Protein AF-A0A8S2YQ21-F1 (afdb_monomer_lite)

Radius of gyration: 31.16 Å; chains: 1; bounding box: 64×41×101 Å

Foldseek 3Di:
DDDDDDDDDDDDDDDDDDPPDDDDPPPPPDPPDPPCLPDPVVQLVLLVVAPVSVVVVVVCVVPVPPPQWDADPNWIWGFDDDPPDDTDTHGDGHPVSVVVVLVVLLPDPVSVNDPSVVSVVVVVVD

Sequence (126 aa):
MQLRPRNKIINPKTSNSIPSASLPPINKVSPETSSTDFDIKKLKMEQQQDTVILDKIKEIKQDPTTLSYEVVDGLLYKIASRKGTKNIKLPYLPQSMIPKVMAAYHDHPTSGHFGIRRTWHKLKDR

Structure (mmCIF, N/CA/C/O backbone):
data_AF-A0A8S2YQ21-F1
#
_entry.id   AF-A0A8S2YQ21-F1
#
loop_
_atom_site.group_PDB
_atom_site.id
_atom_site.type_symbol
_atom_site.label_atom_id
_atom_site.label_alt_id
_atom_site.label_comp_id
_atom_site.label_asym_id
_atom_site.label_entity_id
_atom_site.label_seq_id
_atom_site.pdbx_PDB_ins_code
_atom_site.Cartn_x
_atom_site.Cartn_y
_atom_site.Cartn_z
_atom_site.occupancy
_atom_site.B_iso_or_equiv
_atom_site.auth_seq_id
_atom_site.auth_comp_id
_atom_site.auth_asym_id
_atom_site.auth_atom_id
_atom_site.pdbx_PDB_model_num
ATOM 1 N N . MET A 1 1 ? 40.505 -2.231 -85.514 1.00 42.50 1 MET A N 1
ATOM 2 C CA . MET A 1 1 ? 41.043 -3.408 -84.790 1.00 42.50 1 MET A CA 1
ATOM 3 C C . MET A 1 1 ? 39.893 -3.984 -83.963 1.00 42.50 1 MET A C 1
ATOM 5 O O . MET A 1 1 ? 39.318 -3.231 -83.198 1.00 42.50 1 MET A O 1
ATOM 9 N N . GLN A 1 2 ? 39.293 -5.139 -84.297 1.00 45.56 2 GLN A N 1
ATOM 10 C CA . GLN A 1 2 ? 39.765 -6.501 -83.946 1.00 45.56 2 GLN A CA 1
ATOM 11 C C . GLN A 1 2 ? 40.108 -6.586 -82.439 1.00 45.56 2 GLN A C 1
ATOM 13 O O . GLN A 1 2 ? 40.945 -5.811 -82.005 1.00 45.56 2 GLN A O 1
ATOM 18 N N . LEU A 1 3 ? 39.538 -7.423 -81.560 1.00 41.44 3 LEU A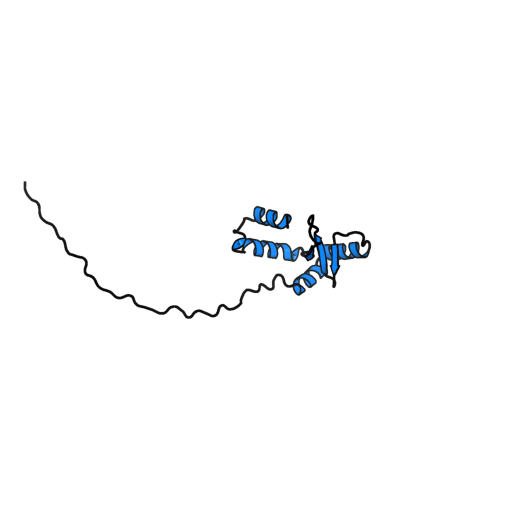 N 1
ATOM 19 C CA . LEU A 1 3 ? 38.780 -8.682 -81.633 1.00 41.44 3 LEU A CA 1
ATOM 20 C C . LEU A 1 3 ? 37.972 -8.862 -80.321 1.00 41.44 3 LEU A C 1
ATOM 22 O O . LEU A 1 3 ? 38.405 -8.412 -79.264 1.00 41.44 3 LEU A O 1
ATOM 26 N N . ARG A 1 4 ? 36.846 -9.593 -80.365 1.00 45.66 4 ARG A N 1
ATOM 27 C CA . ARG A 1 4 ? 36.276 -10.277 -79.180 1.00 45.66 4 ARG A CA 1
ATOM 28 C C . ARG A 1 4 ? 37.151 -11.488 -78.821 1.00 45.66 4 ARG A C 1
ATOM 30 O O . ARG A 1 4 ? 37.699 -12.107 -79.733 1.00 45.66 4 ARG A O 1
ATOM 37 N N . PRO A 1 5 ? 37.183 -11.914 -77.547 1.00 51.25 5 PRO A N 1
ATOM 38 C CA . PRO A 1 5 ? 36.741 -13.291 -77.248 1.00 51.25 5 PRO A CA 1
ATOM 39 C C . PRO A 1 5 ? 35.998 -13.391 -75.890 1.00 51.25 5 PRO A C 1
ATOM 41 O O . PRO A 1 5 ? 36.345 -12.723 -74.928 1.00 51.25 5 PRO A O 1
ATOM 44 N N . ARG A 1 6 ? 34.811 -14.015 -75.843 1.00 41.31 6 ARG A N 1
ATOM 45 C CA . ARG A 1 6 ? 34.458 -15.430 -75.537 1.00 41.31 6 ARG A CA 1
ATOM 46 C C . ARG A 1 6 ? 33.955 -15.638 -74.098 1.00 41.31 6 ARG A C 1
ATOM 48 O O . ARG A 1 6 ? 34.681 -15.466 -73.129 1.00 41.31 6 ARG A O 1
ATOM 55 N N . ASN A 1 7 ? 32.710 -16.112 -74.035 1.00 41.59 7 ASN A N 1
ATOM 56 C CA . ASN A 1 7 ? 32.021 -16.693 -72.886 1.00 41.59 7 ASN A CA 1
ATOM 57 C C . ASN A 1 7 ? 32.857 -17.731 -72.123 1.00 41.59 7 ASN A C 1
ATOM 59 O O . ASN A 1 7 ? 33.498 -18.588 -72.735 1.00 41.59 7 ASN A O 1
ATOM 63 N N . LYS A 1 8 ? 32.659 -17.775 -70.802 1.00 42.66 8 LYS A N 1
ATOM 64 C CA . LYS A 1 8 ? 32.696 -19.022 -70.030 1.00 42.66 8 LYS A CA 1
ATOM 65 C C . LYS A 1 8 ? 31.431 -19.124 -69.178 1.00 42.66 8 LYS A C 1
ATOM 67 O O . LYS A 1 8 ? 31.298 -18.471 -68.152 1.00 42.66 8 LYS A O 1
ATOM 72 N N . ILE A 1 9 ? 30.507 -19.949 -69.659 1.00 47.25 9 ILE A N 1
ATOM 73 C CA . ILE A 1 9 ? 29.447 -20.575 -68.872 1.00 47.25 9 ILE A CA 1
ATOM 74 C C . ILE A 1 9 ? 30.076 -21.828 -68.263 1.00 47.25 9 ILE A C 1
ATOM 76 O O . ILE A 1 9 ? 30.576 -22.665 -69.014 1.00 47.25 9 ILE A O 1
ATOM 80 N N . ILE A 1 10 ? 30.050 -21.969 -66.936 1.00 47.31 10 ILE A N 1
ATOM 81 C CA . ILE A 1 10 ? 30.150 -23.273 -66.271 1.00 47.31 10 ILE A CA 1
ATOM 82 C C . ILE A 1 10 ? 29.113 -23.301 -65.143 1.00 47.31 10 ILE A C 1
ATOM 84 O O . ILE A 1 10 ? 29.030 -22.389 -64.326 1.00 47.31 10 ILE A O 1
ATOM 88 N N . ASN A 1 11 ? 28.305 -24.354 -65.193 1.00 38.16 11 ASN A N 1
ATOM 89 C CA . ASN A 1 11 ? 27.094 -24.628 -64.430 1.00 38.16 11 ASN A CA 1
ATOM 90 C C . ASN A 1 11 ? 27.284 -24.766 -62.907 1.00 38.16 11 ASN A C 1
ATOM 92 O O . ASN A 1 11 ? 28.364 -25.152 -62.451 1.00 38.16 11 ASN A O 1
ATOM 96 N N . PRO A 1 12 ? 26.195 -24.586 -62.132 1.00 41.47 12 PRO A N 1
ATOM 97 C CA . PRO A 1 12 ? 26.131 -24.952 -60.721 1.00 41.47 12 PRO A CA 1
ATOM 98 C C . PRO A 1 12 ? 26.141 -26.480 -60.561 1.00 41.47 12 PRO A C 1
ATOM 100 O O . PRO A 1 12 ? 25.274 -27.179 -61.086 1.00 41.47 12 PRO A O 1
ATOM 103 N N . LYS A 1 13 ? 27.113 -27.014 -59.813 1.00 42.38 13 LYS A N 1
ATOM 104 C CA . LYS A 1 13 ? 27.059 -28.394 -59.318 1.00 42.38 13 LYS A CA 1
ATOM 105 C C . LYS A 1 13 ? 26.345 -28.427 -57.967 1.00 42.38 13 LYS A C 1
ATOM 107 O O . LYS A 1 13 ? 26.852 -27.953 -56.959 1.00 42.38 13 LYS A O 1
ATOM 112 N N . THR A 1 14 ? 25.163 -29.023 -58.011 1.00 42.44 14 THR A N 1
ATOM 113 C CA . THR A 1 14 ? 24.468 -29.773 -56.959 1.00 42.44 14 THR A CA 1
ATOM 114 C C . THR A 1 14 ? 25.399 -30.590 -56.055 1.00 42.44 14 THR A C 1
ATOM 116 O O . THR A 1 14 ? 26.251 -31.314 -56.567 1.00 42.44 14 THR A O 1
ATOM 119 N N . SER A 1 15 ? 25.162 -30.596 -54.739 1.00 39.12 15 SER A N 1
ATOM 120 C CA . SER A 1 15 ? 24.700 -31.796 -54.004 1.00 39.12 15 SER A CA 1
ATOM 121 C C . SER A 1 15 ? 24.713 -31.607 -52.476 1.00 39.12 15 SER A C 1
ATOM 123 O O . SER A 1 15 ? 25.714 -31.258 -51.866 1.00 39.12 15 SER A O 1
ATOM 125 N N . ASN A 1 16 ? 23.527 -31.826 -51.908 1.00 39.25 16 ASN A N 1
ATOM 126 C CA . ASN A 1 16 ? 23.153 -32.290 -50.571 1.00 39.25 16 ASN A CA 1
ATOM 127 C C . ASN A 1 16 ? 24.253 -32.591 -49.537 1.00 39.25 16 ASN A C 1
ATOM 129 O O . ASN A 1 16 ? 25.006 -33.543 -49.701 1.00 39.25 16 ASN A O 1
ATOM 133 N N . SER A 1 17 ? 24.130 -31.959 -48.365 1.00 39.56 17 SER A N 1
ATOM 134 C CA . SER A 1 17 ? 23.936 -32.680 -47.093 1.00 39.56 17 SER A CA 1
ATOM 135 C C . SER A 1 17 ? 23.619 -31.686 -45.972 1.00 39.56 17 SER A C 1
ATOM 137 O O . SER A 1 17 ? 24.489 -30.938 -45.535 1.00 39.56 17 SER A O 1
ATOM 139 N N . ILE A 1 18 ? 22.369 -31.682 -45.508 1.00 53.53 18 ILE A N 1
ATOM 140 C CA . ILE A 1 18 ? 21.968 -31.075 -44.234 1.00 53.53 18 ILE A CA 1
ATOM 141 C C . ILE A 1 18 ? 22.510 -31.990 -43.127 1.00 53.53 18 ILE A C 1
ATOM 143 O O . ILE A 1 18 ? 22.099 -33.153 -43.082 1.00 53.53 18 ILE A O 1
ATOM 147 N N . PRO A 1 19 ? 23.381 -31.531 -42.213 1.00 42.34 19 PRO A N 1
ATOM 148 C CA . PRO A 1 19 ? 23.599 -32.250 -40.974 1.00 42.34 19 PRO A CA 1
ATOM 149 C C . PRO A 1 19 ? 22.374 -32.007 -40.092 1.00 42.34 19 PRO A C 1
ATOM 151 O O . PRO A 1 19 ? 22.194 -30.941 -39.506 1.00 42.34 19 PRO A O 1
ATOM 154 N N . SER A 1 20 ? 21.509 -33.017 -40.040 1.00 51.25 20 SER A N 1
ATOM 155 C CA . SER A 1 20 ? 20.490 -33.191 -39.010 1.00 51.25 20 SER A CA 1
ATOM 156 C C . SER A 1 20 ? 21.194 -33.388 -37.664 1.00 51.25 20 SER A C 1
ATOM 158 O O . SER A 1 20 ? 21.431 -34.516 -37.240 1.00 51.25 20 SER A O 1
ATOM 160 N N . ALA A 1 21 ? 21.578 -32.292 -37.014 1.00 44.81 21 ALA A N 1
ATOM 161 C CA . ALA A 1 21 ? 22.127 -32.298 -35.666 1.00 44.81 21 ALA A CA 1
ATOM 162 C C . ALA A 1 21 ? 21.044 -31.827 -34.689 1.00 44.81 21 ALA A C 1
ATOM 164 O O . ALA A 1 21 ? 20.714 -30.647 -34.620 1.00 44.81 21 ALA A O 1
ATOM 165 N N . SER A 1 22 ? 20.464 -32.823 -34.018 1.00 42.28 22 SER A N 1
ATOM 166 C CA . SER A 1 22 ? 19.755 -32.796 -32.735 1.00 42.28 22 SER A CA 1
ATOM 167 C C . SER A 1 22 ? 19.261 -31.435 -32.234 1.00 42.28 22 SER A C 1
ATOM 169 O O . SER A 1 22 ? 20.039 -30.611 -31.748 1.00 42.28 22 SER A O 1
ATOM 171 N N . LEU A 1 23 ? 17.935 -31.281 -32.213 1.00 55.09 23 LEU A N 1
ATOM 172 C CA . LEU A 1 23 ? 17.274 -30.367 -31.286 1.00 55.09 23 LEU A CA 1
ATOM 173 C C . LEU A 1 23 ? 17.851 -30.589 -29.875 1.00 55.09 23 LEU A C 1
ATOM 175 O O . LEU A 1 23 ? 17.966 -31.748 -29.456 1.00 55.09 23 LEU A O 1
ATOM 179 N N . PRO A 1 24 ? 18.210 -29.527 -29.134 1.00 54.34 24 PRO A N 1
ATOM 180 C CA . PRO A 1 24 ? 18.508 -29.683 -27.722 1.00 54.34 24 PRO A CA 1
ATOM 181 C C . PRO A 1 24 ? 17.281 -30.305 -27.038 1.00 54.34 24 PRO A C 1
ATOM 183 O O . PRO A 1 24 ? 16.147 -30.030 -27.453 1.00 54.34 24 PRO A O 1
ATOM 186 N N . PRO A 1 25 ? 17.477 -31.160 -26.018 1.00 48.22 25 PRO A N 1
ATOM 187 C CA . PRO A 1 25 ? 16.366 -31.700 -25.255 1.00 48.22 25 PRO A CA 1
ATOM 188 C C . PRO A 1 25 ? 15.498 -30.533 -24.798 1.00 48.22 25 PRO A C 1
ATOM 190 O O . PRO A 1 25 ? 16.017 -29.518 -24.328 1.00 48.22 25 PRO A O 1
ATOM 193 N N . ILE A 1 26 ? 14.184 -30.676 -24.986 1.00 51.31 26 ILE A N 1
ATOM 194 C CA . ILE A 1 26 ? 13.167 -29.800 -24.412 1.00 51.31 26 ILE A CA 1
ATOM 195 C C . ILE A 1 26 ? 13.420 -29.831 -22.908 1.00 51.31 26 ILE A C 1
ATOM 197 O O . ILE A 1 26 ? 12.982 -30.738 -22.198 1.00 51.31 26 ILE A O 1
ATOM 201 N N . ASN A 1 27 ? 14.235 -28.885 -22.445 1.00 47.25 27 ASN A N 1
ATOM 202 C CA . ASN A 1 27 ? 14.473 -28.673 -21.042 1.00 47.25 27 ASN A CA 1
ATOM 203 C C . ASN A 1 27 ? 13.101 -28.388 -20.464 1.00 47.25 27 ASN A C 1
ATOM 205 O O . ASN A 1 27 ? 12.421 -27.445 -20.876 1.00 47.25 27 ASN A O 1
ATOM 209 N N . LYS A 1 28 ? 12.698 -29.295 -19.571 1.00 47.00 28 LYS A N 1
ATOM 210 C CA . LYS A 1 28 ? 11.595 -29.154 -18.634 1.00 47.00 28 LYS A CA 1
ATOM 211 C C . LYS A 1 28 ? 11.413 -27.673 -18.350 1.00 47.00 28 LYS A C 1
ATOM 213 O O . LYS A 1 28 ? 12.342 -27.034 -17.858 1.00 47.00 28 LYS A O 1
ATOM 218 N N . VAL A 1 29 ? 10.248 -27.145 -18.705 1.00 48.00 29 VAL A N 1
ATOM 219 C CA . VAL A 1 29 ? 9.820 -25.821 -18.275 1.00 48.00 29 VAL A CA 1
ATOM 220 C C . VAL A 1 29 ? 9.808 -25.891 -16.750 1.00 48.00 29 VAL A C 1
ATOM 222 O O . VAL A 1 29 ? 8.864 -26.407 -16.155 1.00 48.00 29 VAL A O 1
ATOM 225 N N . SER A 1 30 ? 10.925 -25.518 -16.124 1.00 44.59 30 SER A N 1
ATOM 226 C CA . SER A 1 30 ? 10.990 -25.354 -14.680 1.00 44.59 30 SER A CA 1
ATOM 227 C C . SER A 1 30 ? 9.969 -24.263 -14.367 1.00 44.59 30 SER A C 1
ATOM 229 O O . SER A 1 30 ? 9.981 -23.233 -15.051 1.00 44.59 30 SER A O 1
ATOM 231 N N . PRO A 1 31 ? 9.061 -24.444 -13.397 1.00 48.56 31 PRO A N 1
ATOM 232 C CA . PRO A 1 31 ? 8.176 -23.380 -12.943 1.00 48.56 31 PRO A CA 1
ATOM 233 C C . PRO A 1 31 ? 8.984 -22.373 -12.107 1.00 48.56 31 PRO A C 1
ATOM 235 O O . PRO A 1 31 ? 8.642 -22.052 -10.977 1.00 48.56 31 PRO A O 1
ATOM 238 N N . GLU A 1 32 ? 10.096 -21.882 -12.643 1.00 52.91 32 GLU A N 1
ATOM 239 C CA . GLU A 1 32 ? 10.925 -20.862 -12.026 1.00 52.91 32 GLU A CA 1
ATOM 240 C C . GLU A 1 32 ? 10.557 -19.526 -12.641 1.00 52.91 32 GLU A C 1
ATOM 242 O O . GLU A 1 32 ? 11.106 -19.089 -13.644 1.00 52.91 32 GLU A O 1
ATOM 247 N N . THR A 1 33 ? 9.516 -18.935 -12.065 1.00 46.81 33 THR A N 1
ATOM 248 C CA . THR A 1 33 ? 9.412 -17.502 -11.746 1.00 46.81 33 THR A CA 1
ATOM 249 C C . THR A 1 33 ? 8.060 -17.246 -11.073 1.00 46.81 33 THR A C 1
ATOM 251 O O . THR A 1 33 ? 7.313 -16.344 -11.439 1.00 46.81 33 THR A O 1
ATOM 254 N N . SER A 1 34 ? 7.712 -18.012 -10.031 1.00 46.56 34 SER A N 1
ATOM 255 C CA . SER A 1 34 ? 6.769 -17.471 -9.049 1.00 46.56 34 SER A CA 1
ATOM 256 C C . SER A 1 34 ? 7.538 -16.414 -8.255 1.00 46.56 34 SER A C 1
ATOM 258 O O . SER A 1 34 ? 8.193 -16.740 -7.264 1.00 46.56 34 SER A O 1
ATOM 260 N N . SER A 1 35 ? 7.570 -15.168 -8.740 1.00 55.44 35 SER A N 1
ATOM 261 C CA . SER A 1 35 ? 8.205 -14.081 -8.000 1.00 55.44 35 SER A CA 1
ATOM 262 C C . SER A 1 35 ? 7.509 -13.966 -6.642 1.00 55.44 35 SER A C 1
ATOM 264 O O . SER A 1 35 ? 6.340 -13.605 -6.521 1.00 55.44 35 SER A O 1
ATOM 266 N N . THR A 1 36 ? 8.224 -14.330 -5.581 1.00 61.59 36 THR A N 1
ATOM 267 C CA . THR A 1 36 ? 7.754 -14.257 -4.187 1.00 61.59 36 THR A CA 1
ATOM 268 C C . THR A 1 36 ? 7.647 -12.811 -3.693 1.00 61.59 36 THR A C 1
ATOM 270 O O . THR A 1 36 ? 7.379 -12.552 -2.519 1.00 61.59 36 THR A O 1
ATOM 273 N N . ASP A 1 37 ? 7.854 -11.837 -4.579 1.00 69.69 37 ASP A N 1
ATOM 274 C CA . ASP A 1 37 ? 7.902 -10.425 -4.241 1.00 69.69 37 ASP A CA 1
ATOM 275 C C . ASP A 1 37 ? 6.562 -9.841 -3.809 1.00 69.69 37 ASP A C 1
ATOM 277 O O . ASP A 1 37 ? 6.560 -8.843 -3.087 1.00 69.69 37 ASP A O 1
ATOM 281 N N . PHE A 1 38 ? 5.453 -10.492 -4.167 1.00 80.38 38 PHE A N 1
ATOM 282 C CA . PHE A 1 38 ? 4.095 -10.049 -3.842 1.00 80.38 38 PHE A CA 1
ATOM 283 C C . PHE A 1 38 ? 3.305 -11.065 -3.002 1.00 80.38 38 PHE A C 1
ATOM 285 O O . PHE A 1 38 ? 2.081 -11.128 -3.096 1.00 80.38 38 PHE A O 1
ATOM 292 N N . ASP A 1 39 ? 3.986 -11.859 -2.169 1.00 88.31 39 ASP A N 1
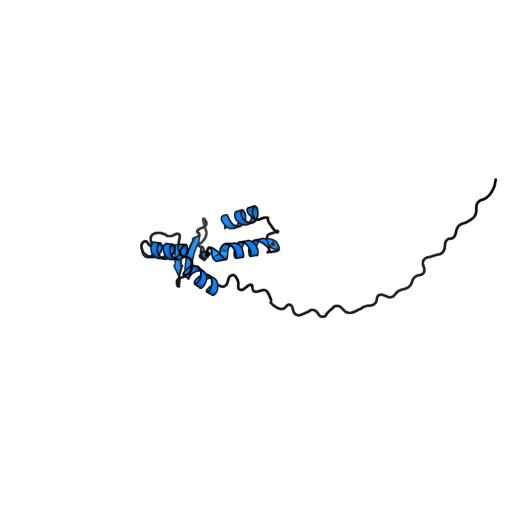ATOM 293 C CA . ASP A 1 39 ? 3.324 -12.745 -1.202 1.00 88.31 39 ASP A CA 1
ATOM 294 C C . ASP A 1 39 ? 2.603 -11.937 -0.098 1.00 88.31 39 ASP A C 1
ATOM 296 O O . ASP A 1 39 ? 3.125 -10.951 0.431 1.00 88.31 39 ASP A O 1
ATOM 300 N N . ILE A 1 40 ? 1.413 -12.395 0.301 1.00 87.31 40 ILE A N 1
ATOM 301 C CA . ILE A 1 40 ? 0.582 -11.813 1.365 1.00 87.31 40 ILE A CA 1
ATOM 302 C C . ILE A 1 40 ? 1.340 -11.788 2.699 1.00 87.31 40 ILE A C 1
ATOM 304 O O . ILE A 1 40 ? 1.206 -10.837 3.470 1.00 87.31 40 ILE A O 1
ATOM 308 N N . LYS A 1 41 ? 2.169 -12.803 2.979 1.00 90.75 41 LYS A N 1
ATOM 309 C CA . LYS A 1 41 ? 2.985 -12.837 4.206 1.00 90.75 41 LYS A CA 1
ATOM 310 C C . LYS A 1 41 ? 3.983 -11.680 4.253 1.00 90.75 41 LYS A C 1
ATOM 312 O O . LYS A 1 41 ? 4.079 -10.992 5.268 1.00 90.75 41 LYS A O 1
ATOM 317 N N . LYS A 1 42 ? 4.674 -11.440 3.135 1.00 91.50 42 LYS A N 1
ATOM 318 C CA . LYS A 1 42 ? 5.625 -10.332 2.974 1.00 91.50 42 LYS A CA 1
ATOM 319 C C . LYS A 1 42 ? 4.909 -8.988 3.070 1.00 91.50 42 LYS A C 1
ATOM 321 O O . LYS A 1 42 ? 5.359 -8.120 3.807 1.00 91.50 42 LYS A O 1
ATOM 326 N N . LEU A 1 43 ? 3.753 -8.860 2.415 1.00 92.19 43 LEU A N 1
ATOM 327 C CA . LEU A 1 43 ? 2.911 -7.668 2.499 1.00 92.19 43 LEU A CA 1
ATOM 328 C C . LEU A 1 43 ? 2.541 -7.332 3.949 1.00 92.19 43 LEU A C 1
ATOM 330 O O . LEU A 1 43 ? 2.677 -6.185 4.363 1.00 92.19 43 LEU A O 1
ATOM 334 N N . LYS A 1 44 ? 2.109 -8.328 4.731 1.00 93.06 44 LYS A N 1
ATOM 335 C CA . LYS A 1 44 ? 1.753 -8.138 6.142 1.00 93.06 44 LYS A CA 1
ATOM 336 C C . LYS A 1 44 ? 2.935 -7.628 6.965 1.00 93.06 44 LYS A C 1
ATOM 338 O O . LYS A 1 44 ? 2.770 -6.695 7.744 1.00 93.06 44 LYS A O 1
ATOM 343 N N . MET A 1 45 ? 4.112 -8.226 6.786 1.00 93.25 45 MET A N 1
ATOM 344 C CA . MET A 1 45 ? 5.328 -7.800 7.482 1.00 93.25 45 MET A CA 1
ATOM 345 C C . MET A 1 45 ? 5.718 -6.360 7.131 1.00 93.25 45 MET A C 1
ATOM 347 O O . MET A 1 45 ? 6.003 -5.569 8.022 1.00 93.25 45 MET A O 1
ATOM 351 N N . GLU A 1 46 ? 5.693 -6.011 5.845 1.00 93.94 46 GLU A N 1
ATOM 352 C CA . GLU A 1 46 ? 6.040 -4.669 5.362 1.00 93.94 46 GLU A CA 1
ATOM 353 C C . GLU A 1 46 ? 5.020 -3.622 5.855 1.00 93.94 46 GLU A C 1
ATOM 355 O O . GLU A 1 46 ? 5.408 -2.546 6.300 1.00 93.94 46 GLU A O 1
ATOM 360 N N . GLN A 1 47 ? 3.720 -3.953 5.895 1.00 94.81 47 GLN A N 1
ATOM 361 C CA . GLN A 1 47 ? 2.693 -3.078 6.483 1.00 94.81 47 GLN A CA 1
ATOM 362 C C . GLN A 1 47 ? 2.913 -2.816 7.981 1.00 94.81 47 GLN A C 1
ATOM 364 O O . GLN A 1 47 ? 2.615 -1.727 8.460 1.00 94.81 47 GLN A O 1
ATOM 369 N N . GLN A 1 48 ? 3.428 -3.794 8.731 1.00 92.44 48 GLN A N 1
ATOM 370 C CA . GLN A 1 48 ? 3.704 -3.637 10.164 1.00 92.44 48 GLN A CA 1
ATOM 371 C C . GLN A 1 48 ? 4.904 -2.730 10.456 1.00 92.44 48 GLN A C 1
ATOM 373 O O . GLN A 1 48 ? 5.059 -2.283 11.590 1.00 92.44 48 GLN A O 1
ATOM 378 N N . GLN A 1 49 ? 5.751 -2.476 9.461 1.00 93.44 49 GLN A N 1
ATOM 379 C CA . GLN A 1 49 ? 6.919 -1.601 9.575 1.00 93.44 49 GLN A CA 1
ATOM 380 C C . GLN A 1 49 ? 6.664 -0.204 8.987 1.00 93.44 49 GLN A C 1
ATOM 382 O O . GLN A 1 49 ? 7.434 0.719 9.244 1.00 93.44 49 GLN A O 1
ATOM 387 N N . ASP A 1 50 ? 5.582 -0.033 8.223 1.00 93.75 50 ASP A N 1
ATOM 388 C CA . ASP A 1 50 ? 5.213 1.225 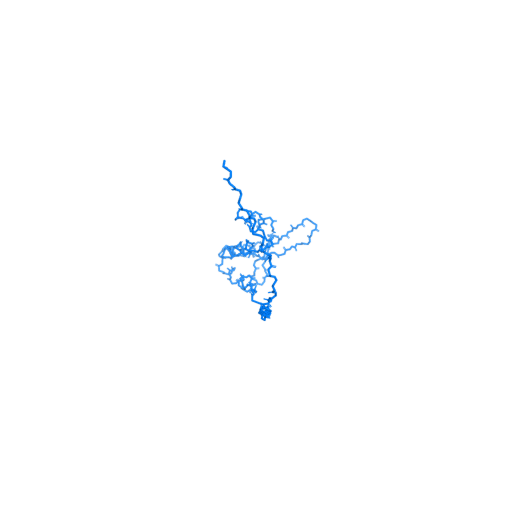7.580 1.00 93.75 50 ASP A CA 1
ATOM 389 C C . ASP A 1 50 ? 4.421 2.119 8.551 1.00 93.75 50 ASP A C 1
ATOM 391 O O . ASP A 1 50 ? 3.263 1.854 8.886 1.00 93.75 50 ASP A O 1
ATOM 395 N N . THR A 1 51 ? 5.053 3.199 9.015 1.00 93.56 51 THR A N 1
ATOM 396 C CA . THR A 1 51 ? 4.469 4.121 10.001 1.00 93.56 51 THR A CA 1
ATOM 397 C C . THR A 1 51 ? 3.179 4.773 9.512 1.00 93.56 51 THR A C 1
ATOM 399 O O . THR A 1 51 ? 2.241 4.919 10.294 1.00 93.56 51 THR A O 1
ATOM 402 N N . VAL A 1 52 ? 3.081 5.091 8.217 1.00 92.88 52 VAL A N 1
ATOM 403 C CA . VAL A 1 52 ? 1.888 5.712 7.624 1.00 92.88 52 VAL A CA 1
ATOM 404 C C . VAL A 1 52 ? 0.707 4.746 7.685 1.00 92.88 52 VAL A C 1
ATOM 406 O O . VAL A 1 52 ? -0.411 5.137 8.025 1.00 92.88 52 VAL A O 1
ATOM 409 N N . ILE A 1 53 ? 0.952 3.468 7.394 1.00 93.12 53 ILE A N 1
ATOM 410 C CA . ILE A 1 53 ? -0.075 2.425 7.469 1.00 93.12 53 ILE A CA 1
ATOM 411 C C . ILE A 1 53 ? -0.490 2.177 8.919 1.00 93.12 53 ILE A C 1
ATOM 413 O O . ILE A 1 53 ? -1.686 2.087 9.201 1.00 93.12 53 ILE A O 1
ATOM 417 N N . LEU A 1 54 ? 0.468 2.107 9.845 1.00 93.75 54 LEU A N 1
ATOM 418 C CA . LEU A 1 54 ? 0.176 1.938 11.269 1.00 93.75 54 LEU A CA 1
ATOM 419 C C . LEU A 1 54 ? -0.703 3.068 11.812 1.00 93.75 54 LEU A C 1
ATOM 421 O O . LEU A 1 54 ? -1.657 2.800 12.546 1.00 93.75 54 LEU A O 1
ATOM 425 N N . ASP A 1 55 ? -0.422 4.315 11.440 1.00 92.25 55 ASP A N 1
ATOM 426 C CA . ASP A 1 55 ? -1.224 5.460 11.867 1.00 92.25 55 ASP A CA 1
ATOM 427 C C . ASP A 1 55 ? -2.623 5.435 11.243 1.00 92.25 55 ASP A C 1
ATOM 429 O O . ASP A 1 55 ? -3.610 5.654 11.949 1.00 92.25 55 ASP A O 1
ATOM 433 N N . LYS A 1 56 ? -2.744 5.023 9.975 1.00 90.06 56 LYS A N 1
ATOM 434 C CA . LYS A 1 56 ? -4.050 4.816 9.332 1.00 90.06 56 LYS A CA 1
ATOM 435 C C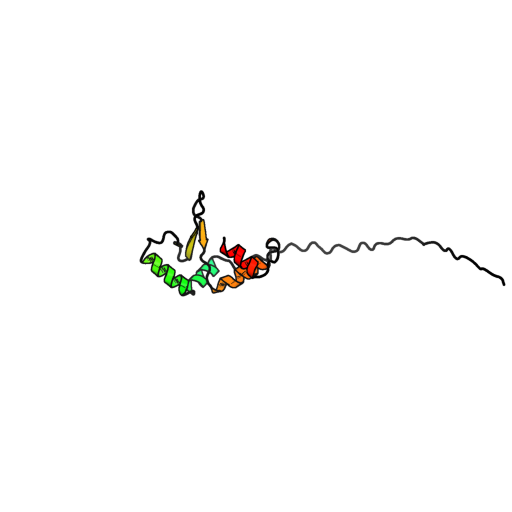 . LYS A 1 56 ? -4.875 3.727 10.022 1.00 90.06 56 LYS A C 1
ATOM 437 O O . LYS A 1 56 ? -6.078 3.887 10.210 1.00 90.06 56 LYS A O 1
ATOM 442 N N . ILE A 1 57 ? -4.244 2.628 10.441 1.00 91.06 57 ILE A N 1
ATOM 443 C CA . ILE A 1 57 ? -4.915 1.557 11.193 1.00 91.06 57 ILE A CA 1
ATOM 444 C C . ILE A 1 57 ? -5.427 2.079 12.542 1.00 91.06 57 ILE A C 1
ATOM 446 O O . ILE A 1 57 ? -6.525 1.705 12.955 1.00 91.06 57 ILE A O 1
ATOM 450 N N . LYS A 1 58 ? -4.661 2.931 13.239 1.00 91.12 58 LYS A N 1
ATOM 451 C CA . LYS A 1 58 ? -5.110 3.548 14.501 1.00 91.12 58 LYS A CA 1
ATOM 452 C C . LYS A 1 58 ? -6.318 4.457 14.277 1.00 91.12 58 LYS A C 1
ATOM 454 O O . LYS A 1 58 ? -7.285 4.337 15.021 1.00 91.12 58 LYS A O 1
ATOM 459 N N . GLU A 1 59 ? -6.275 5.298 13.245 1.00 89.44 59 GLU A N 1
ATOM 460 C CA . GLU A 1 59 ? -7.369 6.202 12.858 1.00 89.44 59 GLU A CA 1
ATOM 461 C C . GLU A 1 59 ? -8.671 5.424 12.616 1.00 89.44 59 GLU A C 1
ATOM 463 O O . GLU A 1 59 ? -9.683 5.715 13.242 1.00 89.44 59 GLU A O 1
ATOM 468 N N . ILE A 1 60 ? -8.627 4.359 11.806 1.00 87.88 60 ILE A N 1
ATOM 469 C CA . ILE A 1 60 ? -9.807 3.533 11.479 1.00 87.88 60 ILE A CA 1
ATOM 470 C C . ILE A 1 60 ? -10.377 2.828 12.718 1.00 87.88 60 ILE A C 1
ATOM 472 O O . ILE A 1 60 ? -11.587 2.647 12.837 1.00 87.88 60 ILE A O 1
ATOM 476 N N . LYS A 1 61 ? -9.517 2.407 13.655 1.00 86.38 61 LYS A N 1
ATOM 477 C CA . LYS A 1 61 ? -9.966 1.783 14.910 1.00 86.38 61 LYS A CA 1
ATOM 478 C C . LYS A 1 61 ? -10.628 2.780 15.860 1.00 86.38 61 LYS A C 1
ATOM 480 O O . LYS A 1 61 ? -11.470 2.368 16.651 1.00 86.38 61 LYS A O 1
ATOM 485 N N . GLN A 1 62 ? -10.216 4.046 15.821 1.00 87.19 62 GLN A N 1
ATOM 486 C CA . GLN A 1 62 ? -10.789 5.115 16.641 1.00 87.19 62 GLN A CA 1
ATOM 487 C C . GLN A 1 62 ? -12.081 5.664 16.033 1.00 87.19 62 GLN A C 1
ATOM 489 O O . GLN A 1 62 ? -13.021 5.944 16.773 1.00 87.19 62 GLN A O 1
ATOM 494 N N . ASP A 1 63 ? -12.141 5.769 14.705 1.00 82.44 63 ASP A N 1
ATOM 495 C CA . ASP A 1 63 ? -13.312 6.227 13.967 1.00 82.44 63 ASP A CA 1
ATOM 496 C C . ASP A 1 63 ? -13.641 5.284 12.788 1.00 82.44 63 ASP A C 1
ATOM 498 O O . ASP A 1 63 ? -13.132 5.445 11.668 1.00 82.44 63 ASP A O 1
ATOM 502 N N . PRO A 1 64 ? -14.526 4.294 13.009 1.00 75.00 64 PRO A N 1
ATOM 503 C CA . PRO A 1 64 ? -14.899 3.321 11.988 1.00 75.00 64 PRO A CA 1
ATOM 504 C C . PRO A 1 64 ? -15.832 3.892 10.906 1.00 75.00 64 PRO A C 1
ATOM 506 O O . PRO A 1 64 ? -16.280 3.144 10.037 1.00 75.00 64 PRO A O 1
ATOM 509 N N . THR A 1 65 ? -16.146 5.194 10.910 1.00 69.56 65 THR A N 1
ATOM 510 C CA . THR A 1 65 ? -17.013 5.803 9.882 1.00 69.56 65 THR A CA 1
ATOM 511 C C . THR A 1 65 ? -16.360 5.883 8.497 1.00 69.56 65 THR A C 1
ATOM 513 O O . THR A 1 65 ? -17.037 6.128 7.494 1.00 69.56 65 THR A O 1
ATOM 516 N N . THR A 1 66 ? -15.056 5.608 8.392 1.00 66.12 66 THR A N 1
ATOM 517 C CA . THR A 1 66 ? -14.319 5.577 7.125 1.00 66.12 66 THR A CA 1
ATOM 518 C C . THR A 1 66 ? -14.616 4.309 6.309 1.00 66.12 66 THR A C 1
ATOM 520 O O . THR A 1 66 ? -13.787 3.418 6.165 1.00 66.12 66 THR A O 1
ATOM 523 N N . LEU A 1 67 ? -15.780 4.277 5.644 1.00 72.38 67 LEU A N 1
ATOM 524 C CA . LEU A 1 67 ? -16.239 3.194 4.745 1.00 72.38 67 LEU A CA 1
ATOM 525 C C . LEU A 1 67 ? -15.287 2.854 3.573 1.00 72.38 67 LEU A C 1
ATOM 527 O O . LEU A 1 67 ? -15.545 1.926 2.809 1.00 72.38 67 LEU A O 1
ATOM 531 N N . SER A 1 68 ? -14.217 3.628 3.381 1.00 87.31 68 SER A N 1
ATOM 532 C CA . SER A 1 68 ? -13.236 3.434 2.305 1.00 87.31 68 SER A CA 1
ATOM 533 C C . SER A 1 68 ? -12.082 2.503 2.682 1.00 87.31 68 SER A C 1
ATOM 535 O O . SER A 1 68 ? -11.288 2.156 1.806 1.00 87.31 68 SER A O 1
ATOM 537 N N . TYR A 1 69 ? -11.967 2.097 3.950 1.00 90.50 69 TYR A N 1
ATOM 538 C CA . TYR A 1 69 ? -10.881 1.247 4.429 1.00 90.50 69 TYR A CA 1
ATOM 539 C C . TYR A 1 69 ? -11.379 0.190 5.408 1.00 90.50 69 TYR A C 1
ATOM 541 O O . TYR A 1 69 ? -12.372 0.373 6.103 1.00 90.50 69 TYR A O 1
ATOM 549 N N . GLU A 1 70 ? -10.665 -0.926 5.465 1.00 90.75 70 GLU A N 1
ATOM 550 C CA . GLU A 1 70 ? -10.977 -2.031 6.362 1.00 90.75 70 GLU A CA 1
ATOM 551 C C . GLU A 1 70 ? -9.688 -2.697 6.827 1.00 90.75 70 GLU A C 1
ATOM 553 O O . GLU A 1 70 ? -8.731 -2.819 6.060 1.00 90.75 70 GLU A O 1
ATOM 558 N N . VAL A 1 71 ? -9.664 -3.149 8.079 1.00 91.44 71 VAL A N 1
ATOM 559 C CA . VAL A 1 71 ? -8.544 -3.912 8.631 1.00 91.44 71 VAL A CA 1
ATOM 560 C C . VAL A 1 71 ? -9.004 -5.344 8.876 1.00 91.44 71 VAL A C 1
ATOM 562 O O . VAL A 1 71 ? -9.888 -5.573 9.696 1.00 91.44 71 VAL A O 1
ATOM 565 N N . VAL A 1 72 ? -8.390 -6.306 8.185 1.00 90.25 72 VAL A N 1
ATOM 566 C CA . VAL A 1 72 ? -8.704 -7.742 8.290 1.00 90.25 72 VAL A CA 1
ATOM 567 C C . VAL A 1 72 ? -7.423 -8.494 8.628 1.00 90.25 72 VAL A C 1
ATOM 569 O O . VAL A 1 72 ? -6.413 -8.321 7.952 1.00 90.25 72 VAL A O 1
ATOM 572 N N . ASP A 1 73 ? -7.429 -9.281 9.706 1.00 88.81 73 ASP A N 1
ATOM 573 C CA . ASP A 1 73 ? -6.265 -10.040 10.198 1.00 88.81 73 ASP A CA 1
ATOM 574 C C . ASP A 1 73 ? -4.985 -9.206 10.391 1.00 88.81 73 ASP A C 1
ATOM 576 O O . ASP A 1 73 ? -3.857 -9.707 10.306 1.00 88.81 73 ASP A O 1
ATOM 580 N N . GLY A 1 74 ? -5.153 -7.911 10.667 1.00 86.75 74 GLY A N 1
ATOM 581 C CA . GLY A 1 74 ? -4.057 -6.956 10.813 1.00 86.75 74 GLY A CA 1
ATOM 582 C C . GLY A 1 74 ? -3.459 -6.455 9.495 1.00 86.75 74 GLY A C 1
ATOM 583 O O . GLY A 1 74 ? -2.442 -5.774 9.550 1.00 86.75 74 GLY A O 1
ATOM 584 N N . LEU A 1 75 ? -4.064 -6.765 8.343 1.00 92.44 75 LEU A N 1
ATOM 585 C CA . LEU A 1 75 ? -3.767 -6.118 7.066 1.00 92.44 75 LEU A CA 1
ATOM 586 C C . LEU A 1 75 ? -4.772 -5.006 6.773 1.00 92.44 75 LEU A C 1
ATOM 588 O O . LEU A 1 75 ? -5.981 -5.183 6.927 1.00 92.44 75 LEU A O 1
ATOM 592 N N . LEU A 1 76 ? -4.261 -3.876 6.294 1.00 94.00 76 LEU A N 1
ATOM 593 C CA . LEU A 1 76 ? -5.056 -2.770 5.787 1.00 94.00 76 LEU A CA 1
ATOM 594 C C . LEU A 1 76 ? -5.469 -3.026 4.333 1.00 94.00 76 LEU A C 1
ATOM 596 O O . LEU A 1 76 ? -4.632 -3.303 3.466 1.00 94.00 76 LEU A O 1
ATOM 600 N N . TYR A 1 77 ? -6.760 -2.855 4.068 1.00 93.25 77 TYR A N 1
ATOM 601 C CA . TYR A 1 77 ? -7.372 -2.895 2.748 1.00 93.25 77 TYR A CA 1
ATOM 602 C C . TYR A 1 77 ? -8.052 -1.564 2.437 1.00 93.25 77 TYR A C 1
ATOM 604 O O . TYR A 1 77 ? -8.649 -0.927 3.305 1.00 93.25 77 TYR A O 1
ATOM 612 N N . LYS A 1 78 ? -8.005 -1.168 1.165 1.00 91.69 78 LYS A N 1
ATOM 613 C CA . LYS A 1 78 ? -8.844 -0.112 0.601 1.00 91.69 78 LYS A CA 1
ATOM 614 C C . LYS A 1 78 ? -10.079 -0.748 -0.025 1.00 91.69 78 LYS A C 1
ATOM 616 O O . LYS A 1 78 ? -9.967 -1.670 -0.834 1.00 91.69 78 LYS A O 1
ATOM 621 N N . ILE A 1 79 ? -11.251 -0.235 0.318 1.00 90.75 79 ILE A N 1
ATOM 622 C CA . ILE A 1 79 ? -12.513 -0.628 -0.298 1.00 90.75 79 ILE A CA 1
ATOM 623 C C . ILE A 1 79 ? -12.707 0.241 -1.541 1.00 90.75 79 ILE A C 1
ATOM 625 O O . ILE A 1 79 ? -12.893 1.453 -1.451 1.00 90.75 79 ILE A O 1
ATOM 629 N N . ALA A 1 80 ? -12.651 -0.380 -2.716 1.00 87.56 80 ALA A N 1
ATOM 630 C CA . ALA A 1 80 ? -12.952 0.270 -3.982 1.00 87.56 80 ALA A CA 1
ATOM 631 C C . ALA A 1 80 ? -14.372 -0.102 -4.423 1.00 87.56 80 ALA A C 1
ATOM 633 O O . ALA A 1 80 ? -14.696 -1.281 -4.590 1.00 87.56 80 ALA A O 1
ATOM 634 N N . SER A 1 81 ? -15.219 0.906 -4.631 1.00 82.88 81 SER A N 1
ATOM 635 C CA . SER A 1 81 ? -16.528 0.738 -5.255 1.00 82.88 81 SER A CA 1
ATOM 636 C C . SER A 1 81 ? -16.469 1.234 -6.697 1.00 82.88 81 SER A C 1
ATOM 638 O O . SER A 1 81 ? -15.902 2.285 -7.003 1.00 82.88 81 SER A O 1
ATOM 640 N N . ARG A 1 82 ? -17.058 0.468 -7.612 1.00 78.06 82 ARG A N 1
ATOM 641 C CA . ARG A 1 82 ? -17.296 0.905 -8.987 1.00 78.06 82 ARG A CA 1
ATOM 642 C C . ARG A 1 82 ? -18.800 0.873 -9.212 1.00 78.06 82 ARG A C 1
ATOM 644 O O . ARG A 1 82 ? -19.482 -0.035 -8.741 1.00 78.06 82 ARG A O 1
ATOM 651 N N . LYS A 1 83 ? -19.337 1.907 -9.869 1.00 78.06 83 LYS A N 1
ATOM 652 C CA . LYS A 1 83 ? -20.786 2.042 -10.092 1.00 78.06 83 LYS A CA 1
ATOM 653 C C . LYS A 1 83 ? -21.342 0.748 -10.699 1.00 78.06 83 LYS A C 1
ATOM 655 O O . LYS A 1 83 ? -20.884 0.327 -11.757 1.00 78.06 83 LYS A O 1
ATOM 660 N N . GLY A 1 84 ? -22.312 0.140 -10.017 1.00 73.75 84 GLY A N 1
ATOM 661 C CA . GLY A 1 84 ? -22.987 -1.079 -10.469 1.00 73.75 84 GLY A CA 1
ATOM 662 C C . GLY A 1 84 ? -22.262 -2.399 -10.175 1.00 73.75 84 GLY A C 1
ATOM 663 O O . GLY A 1 84 ? -22.753 -3.440 -10.599 1.00 73.75 84 GLY A O 1
ATOM 664 N N . THR A 1 85 ? -21.136 -2.403 -9.453 1.00 77.19 85 THR A N 1
ATOM 665 C CA . THR A 1 85 ? -20.445 -3.642 -9.050 1.00 77.19 85 THR A CA 1
ATOM 666 C C . THR A 1 85 ? -20.332 -3.766 -7.535 1.00 77.19 85 THR A C 1
ATOM 668 O O . THR A 1 85 ? -20.365 -2.775 -6.809 1.00 77.19 85 THR A O 1
ATOM 671 N N . LYS A 1 86 ? -20.149 -5.002 -7.051 1.00 83.38 86 LYS A N 1
ATOM 672 C CA . LYS A 1 86 ? -19.792 -5.259 -5.650 1.00 83.38 86 LYS A CA 1
ATOM 673 C C . LYS A 1 86 ? -18.482 -4.545 -5.300 1.00 83.38 86 LYS A C 1
ATOM 675 O O . LYS A 1 86 ? -17.607 -4.397 -6.155 1.00 83.38 86 LYS A O 1
ATOM 680 N N . ASN A 1 87 ? -18.363 -4.129 -4.043 1.00 85.06 87 ASN A N 1
ATOM 681 C CA . ASN A 1 87 ? -17.136 -3.546 -3.513 1.00 85.06 87 ASN A CA 1
ATOM 682 C C . ASN A 1 87 ? -15.990 -4.564 -3.587 1.00 85.06 87 ASN A C 1
ATOM 684 O O . ASN 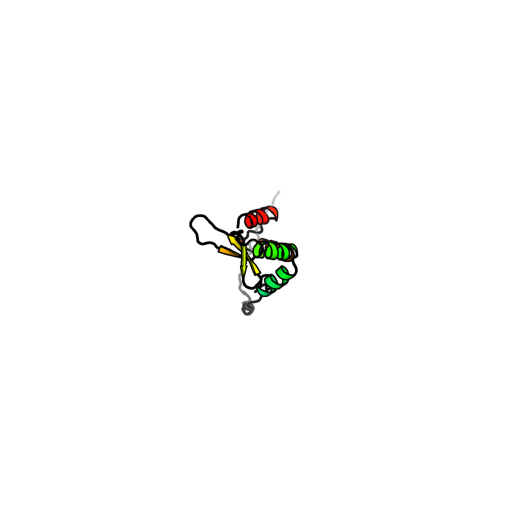A 1 87 ? -16.176 -5.737 -3.256 1.00 85.06 87 ASN A O 1
ATOM 688 N N . ILE A 1 88 ? -14.812 -4.106 -4.004 1.00 88.75 88 ILE A N 1
ATOM 689 C CA . ILE A 1 88 ? -13.590 -4.908 -4.084 1.00 88.75 88 ILE A CA 1
ATOM 690 C C . ILE A 1 88 ? -12.656 -4.459 -2.960 1.00 88.75 88 ILE A C 1
ATOM 692 O O . ILE A 1 88 ? -12.464 -3.260 -2.751 1.00 88.75 88 ILE A O 1
ATOM 696 N N . LYS A 1 89 ? -12.068 -5.421 -2.243 1.00 89.62 89 LYS A N 1
ATOM 697 C CA . LYS A 1 89 ? -11.029 -5.160 -1.243 1.00 89.62 89 LYS A CA 1
ATOM 698 C C . LYS A 1 89 ? -9.666 -5.227 -1.921 1.00 89.62 89 LYS A C 1
ATOM 700 O O . LYS A 1 89 ? -9.277 -6.278 -2.426 1.00 89.62 89 LYS A O 1
ATOM 705 N N . LEU A 1 90 ? -8.953 -4.109 -1.937 1.00 90.75 90 LEU A N 1
ATOM 706 C CA . LEU A 1 90 ? -7.608 -4.004 -2.493 1.00 90.75 90 LEU A CA 1
ATOM 707 C C . LEU A 1 90 ? -6.601 -3.944 -1.340 1.00 90.75 90 LEU A C 1
ATOM 709 O O . LEU A 1 90 ? -6.746 -3.068 -0.484 1.00 90.75 90 LEU A O 1
ATOM 713 N N . PRO A 1 91 ? -5.600 -4.839 -1.276 1.00 92.31 91 PRO A N 1
ATOM 714 C CA . PRO A 1 91 ? -4.564 -4.749 -0.256 1.00 92.31 91 PRO A CA 1
ATOM 715 C C . PRO A 1 91 ? -3.839 -3.405 -0.361 1.00 92.31 91 PRO A C 1
ATOM 717 O O . PRO A 1 91 ? -3.419 -3.004 -1.449 1.00 92.31 91 PRO A O 1
ATOM 720 N N . TYR A 1 92 ? -3.707 -2.693 0.756 1.00 92.62 92 TYR A N 1
ATOM 721 C CA . TYR A 1 92 ? -3.006 -1.415 0.768 1.00 92.62 92 TYR A CA 1
ATOM 722 C C . TYR A 1 92 ? -1.496 -1.658 0.666 1.00 92.62 92 TYR A C 1
ATOM 724 O O . TYR A 1 92 ? -0.931 -2.411 1.456 1.00 92.62 92 TYR A O 1
ATOM 732 N N . LEU A 1 93 ? -0.827 -1.058 -0.314 1.00 92.75 93 LEU A N 1
ATOM 733 C CA . LEU A 1 93 ? 0.578 -1.356 -0.579 1.00 92.75 93 LEU A CA 1
ATOM 734 C C . LEU A 1 93 ? 1.510 -0.470 0.280 1.00 92.75 93 LEU A C 1
ATOM 736 O O . LEU A 1 93 ? 1.375 0.753 0.213 1.00 92.75 93 LEU A O 1
ATOM 740 N N . PRO A 1 94 ? 2.464 -1.046 1.039 1.00 93.62 94 PRO A N 1
ATOM 741 C CA . PRO A 1 94 ? 3.522 -0.309 1.733 1.00 93.62 94 PRO A CA 1
ATOM 742 C C . PRO A 1 94 ? 4.402 0.483 0.776 1.00 93.62 94 PRO A C 1
ATOM 744 O O . PRO A 1 94 ? 4.655 0.048 -0.354 1.00 93.62 94 PRO A O 1
ATOM 747 N N . GLN A 1 95 ? 4.944 1.607 1.248 1.00 91.12 95 GLN A N 1
ATOM 748 C CA . GLN A 1 95 ? 5.780 2.474 0.414 1.00 91.12 95 GLN A CA 1
ATOM 749 C C . GLN A 1 95 ? 7.020 1.743 -0.134 1.00 91.12 95 GLN A C 1
ATOM 751 O O . GLN A 1 95 ? 7.402 1.949 -1.288 1.00 91.12 95 GLN A O 1
ATOM 756 N N . SER A 1 96 ? 7.599 0.831 0.652 1.00 90.69 96 SER A N 1
ATOM 757 C CA . SER A 1 96 ? 8.749 -0.010 0.281 1.00 90.69 96 SER A CA 1
ATOM 758 C C . SER A 1 96 ? 8.480 -0.944 -0.908 1.00 90.69 96 SER A C 1
ATOM 760 O O . SER A 1 96 ? 9.406 -1.330 -1.628 1.00 90.69 96 SER A O 1
ATOM 762 N N . MET A 1 97 ? 7.217 -1.308 -1.144 1.00 91.25 97 MET A N 1
ATOM 763 C CA . MET A 1 97 ? 6.822 -2.265 -2.178 1.00 91.25 97 MET A CA 1
ATOM 764 C C . MET A 1 97 ? 6.389 -1.596 -3.488 1.00 91.25 97 MET A C 1
ATOM 766 O O . MET A 1 97 ? 6.414 -2.250 -4.533 1.00 91.25 97 MET A O 1
ATOM 770 N N . ILE A 1 98 ? 6.049 -0.300 -3.471 1.00 89.38 98 ILE A N 1
ATOM 771 C CA . ILE A 1 98 ? 5.612 0.447 -4.665 1.00 89.38 98 ILE A CA 1
ATOM 772 C C . ILE A 1 98 ? 6.622 0.336 -5.823 1.00 89.38 98 ILE A C 1
ATOM 774 O O . ILE A 1 98 ? 6.193 -0.009 -6.927 1.00 89.38 98 ILE A O 1
ATOM 778 N N . PRO A 1 99 ? 7.943 0.553 -5.632 1.00 89.50 99 PRO A N 1
ATOM 779 C CA . PRO A 1 99 ? 8.900 0.480 -6.738 1.00 89.50 99 PRO A CA 1
ATOM 780 C C . PRO A 1 99 ? 8.949 -0.906 -7.388 1.00 89.50 99 PRO A C 1
ATOM 782 O O . PRO A 1 99 ? 9.055 -1.011 -8.607 1.00 89.50 99 PRO A O 1
ATOM 785 N N . LYS A 1 100 ? 8.808 -1.968 -6.584 1.00 89.06 100 LYS A N 1
ATOM 786 C CA . LYS A 1 100 ? 8.809 -3.358 -7.060 1.00 89.06 100 LYS A CA 1
ATOM 787 C C . LYS A 1 100 ? 7.572 -3.648 -7.905 1.00 89.06 100 LYS A C 1
ATOM 789 O O . LYS A 1 100 ? 7.699 -4.223 -8.979 1.00 89.06 100 LYS A O 1
ATOM 794 N N . VAL A 1 101 ? 6.390 -3.202 -7.462 1.00 86.12 101 VAL A N 1
ATOM 795 C CA . VAL A 1 101 ? 5.147 -3.325 -8.249 1.00 86.12 101 VAL A CA 1
ATOM 796 C C . VAL A 1 101 ? 5.265 -2.573 -9.574 1.00 86.12 101 VAL A C 1
ATOM 798 O O . VAL A 1 101 ? 4.880 -3.097 -10.617 1.00 86.12 101 VAL A O 1
ATOM 801 N N . MET A 1 102 ? 5.825 -1.362 -9.548 1.00 84.69 102 MET A N 1
ATOM 802 C CA . MET A 1 102 ? 6.018 -0.549 -10.752 1.00 84.69 102 MET A CA 1
ATOM 803 C C . MET A 1 102 ? 6.964 -1.226 -11.749 1.00 84.69 102 MET A C 1
ATOM 805 O O . MET A 1 102 ? 6.639 -1.291 -12.934 1.00 84.69 102 MET A O 1
ATOM 809 N N . ALA A 1 103 ? 8.094 -1.759 -11.274 1.00 85.50 103 ALA A N 1
ATOM 810 C CA . ALA A 1 103 ? 9.047 -2.501 -12.098 1.00 85.50 103 ALA A CA 1
ATOM 811 C C . ALA A 1 103 ? 8.409 -3.766 -12.690 1.00 85.50 103 ALA A C 1
ATOM 813 O O . ALA A 1 103 ? 8.413 -3.949 -13.902 1.00 85.50 103 ALA A O 1
ATOM 814 N N . ALA A 1 104 ? 7.740 -4.576 -11.863 1.00 84.31 104 ALA A N 1
ATOM 815 C CA . ALA A 1 104 ? 7.070 -5.791 -12.321 1.00 84.31 104 ALA A CA 1
ATOM 816 C C . ALA A 1 104 ? 5.996 -5.508 -13.383 1.00 84.31 104 ALA A C 1
ATOM 818 O O . ALA A 1 104 ? 5.859 -6.255 -14.351 1.00 84.31 104 ALA A O 1
ATOM 819 N N . TYR A 1 105 ? 5.241 -4.415 -13.234 1.00 81.06 105 TYR A N 1
ATOM 820 C CA . TYR A 1 105 ? 4.273 -4.006 -14.246 1.00 81.06 105 TYR A CA 1
ATOM 821 C C . TYR A 1 105 ? 4.960 -3.528 -15.531 1.00 81.06 105 TYR A C 1
ATOM 823 O O . TYR A 1 105 ? 4.506 -3.868 -16.620 1.00 81.06 105 TYR A O 1
ATOM 831 N N . HIS A 1 106 ? 6.043 -2.755 -15.426 1.00 77.88 106 HIS A N 1
ATOM 832 C CA . HIS A 1 106 ? 6.812 -2.277 -16.577 1.00 77.88 106 HIS A CA 1
ATOM 833 C C . HIS A 1 106 ? 7.401 -3.432 -17.399 1.00 77.88 106 HIS A C 1
ATOM 835 O O . HIS A 1 106 ? 7.266 -3.442 -18.623 1.00 77.88 106 HIS A O 1
ATOM 841 N N . ASP A 1 107 ? 7.977 -4.421 -16.724 1.00 78.94 107 ASP A N 1
ATOM 842 C CA . ASP A 1 107 ? 8.718 -5.513 -17.359 1.00 78.94 107 ASP A CA 1
ATOM 843 C C . ASP A 1 107 ? 7.797 -6.618 -17.905 1.00 78.94 107 ASP A C 1
ATOM 845 O O . ASP A 1 107 ? 8.226 -7.472 -18.681 1.00 78.94 107 ASP A O 1
ATOM 849 N N . HIS A 1 108 ? 6.506 -6.599 -17.553 1.00 76.25 108 HIS A N 1
ATOM 850 C CA . HIS A 1 108 ? 5.553 -7.594 -18.031 1.00 76.25 108 HIS A CA 1
ATOM 851 C C . HIS A 1 108 ? 5.345 -7.490 -19.559 1.00 76.25 108 HIS A C 1
ATOM 853 O O . HIS A 1 108 ? 4.999 -6.422 -20.068 1.00 76.25 108 HIS A O 1
ATOM 859 N N . PRO A 1 109 ? 5.448 -8.588 -20.331 1.00 74.81 109 PRO A N 1
ATOM 860 C CA . PRO A 1 109 ? 5.417 -8.540 -21.798 1.00 74.81 109 PRO A CA 1
ATOM 861 C C . PRO A 1 109 ? 4.113 -7.961 -22.371 1.00 74.81 109 PRO A C 1
ATOM 863 O O . PRO A 1 109 ? 4.120 -7.308 -23.412 1.00 74.81 109 PRO A O 1
ATOM 866 N N . THR A 1 110 ? 2.982 -8.127 -21.676 1.00 74.25 110 THR A N 1
ATOM 867 C CA . THR A 1 110 ? 1.687 -7.562 -22.105 1.00 74.25 110 THR A CA 1
ATOM 868 C C . THR A 1 110 ? 1.470 -6.109 -21.679 1.00 74.25 110 THR A C 1
ATOM 870 O O . THR A 1 110 ? 0.502 -5.481 -22.112 1.00 74.25 110 THR A O 1
ATOM 873 N N . SER A 1 111 ? 2.349 -5.547 -20.842 1.00 66.81 111 SER A N 1
ATOM 874 C CA . SER A 1 111 ? 2.271 -4.141 -20.450 1.00 66.81 111 SER A CA 1
ATOM 875 C C . SER A 1 111 ? 2.826 -3.217 -21.528 1.00 66.81 111 SER A C 1
ATOM 877 O O . SER A 1 111 ? 2.712 -2.013 -21.371 1.00 66.81 111 SER A O 1
ATOM 879 N N . GLY A 1 112 ? 3.400 -3.734 -22.619 1.00 64.69 112 GLY A N 1
ATOM 880 C CA . GLY A 1 112 ? 3.879 -2.928 -23.742 1.00 64.69 112 GLY A CA 1
ATOM 881 C C . GLY A 1 112 ? 5.110 -2.066 -23.441 1.00 64.69 112 GLY A C 1
ATOM 882 O O . GLY A 1 112 ? 5.366 -1.146 -24.216 1.00 64.69 112 GLY A O 1
ATOM 883 N N . HIS A 1 113 ? 5.838 -2.328 -22.339 1.00 68.19 113 HIS A N 1
ATOM 884 C CA . HIS A 1 113 ? 7.057 -1.596 -21.939 1.00 68.19 113 HIS A CA 1
ATOM 885 C C . HIS A 1 113 ? 6.850 -0.072 -21.965 1.00 68.19 113 HIS A C 1
ATOM 887 O O . HIS A 1 113 ? 7.595 0.707 -22.565 1.00 68.19 113 HIS A O 1
ATOM 893 N N . PHE A 1 114 ? 5.752 0.377 -21.359 1.00 63.69 114 PHE A N 1
ATOM 894 C CA . PHE A 1 114 ? 5.443 1.796 -21.298 1.00 63.69 114 PHE A CA 1
ATOM 895 C C . PHE A 1 114 ? 6.424 2.519 -20.368 1.00 63.69 114 PHE A C 1
ATOM 897 O O . PHE A 1 114 ? 6.516 2.187 -19.190 1.00 63.69 114 PHE A O 1
ATOM 904 N N . GLY A 1 115 ? 7.072 3.586 -20.851 1.00 69.19 115 GLY A N 1
ATOM 905 C CA . GLY A 1 115 ? 7.909 4.438 -19.999 1.00 69.19 115 GLY A CA 1
ATOM 906 C C . GLY A 1 115 ? 7.178 4.918 -18.732 1.00 69.19 115 GLY A C 1
ATOM 907 O O . GLY A 1 115 ? 5.951 5.063 -18.723 1.00 69.19 115 GLY A O 1
ATOM 908 N N . ILE A 1 116 ? 7.939 5.197 -17.669 1.00 74.19 116 ILE A N 1
ATOM 909 C CA . ILE A 1 116 ? 7.474 5.432 -16.283 1.00 74.19 116 ILE A CA 1
ATOM 910 C C . ILE A 1 116 ? 6.184 6.262 -16.171 1.00 74.19 116 ILE A C 1
ATOM 912 O O . ILE A 1 116 ? 5.266 5.878 -15.451 1.00 74.19 116 ILE A O 1
ATOM 916 N N . ARG A 1 117 ? 6.059 7.369 -16.917 1.00 74.94 117 ARG A N 1
ATOM 917 C CA . ARG A 1 117 ? 4.875 8.252 -16.848 1.00 74.94 117 ARG A CA 1
ATOM 918 C C . ARG A 1 117 ? 3.582 7.558 -17.292 1.00 74.94 117 ARG A C 1
ATOM 920 O O . ARG A 1 117 ? 2.539 7.753 -16.675 1.00 74.94 117 ARG A O 1
ATOM 927 N N . ARG A 1 118 ? 3.645 6.745 -18.351 1.00 72.31 118 ARG A N 1
ATOM 928 C CA . ARG A 1 118 ? 2.490 5.988 -18.863 1.00 72.31 118 ARG A CA 1
ATOM 929 C C . ARG A 1 118 ? 2.139 4.825 -17.934 1.00 72.31 118 ARG A C 1
ATOM 931 O O . ARG A 1 118 ? 0.957 4.572 -17.716 1.00 72.31 118 ARG A O 1
ATOM 938 N N . THR A 1 119 ? 3.145 4.166 -17.361 1.00 74.00 119 THR A N 1
ATOM 939 C CA . THR A 1 119 ? 2.955 3.111 -16.354 1.00 74.00 119 THR A CA 1
ATOM 940 C C . THR A 1 119 ? 2.277 3.655 -15.097 1.00 74.00 119 THR A C 1
ATOM 942 O O . THR A 1 119 ? 1.244 3.127 -14.689 1.00 74.00 119 THR A O 1
ATOM 945 N N . TRP A 1 120 ? 2.758 4.781 -14.562 1.00 76.25 120 TRP A N 1
ATOM 946 C CA . TRP A 1 120 ? 2.129 5.466 -13.431 1.00 76.25 120 TRP A CA 1
ATOM 947 C C . TRP A 1 120 ? 0.670 5.844 -13.711 1.00 76.25 120 TRP A C 1
ATOM 949 O O . TRP A 1 120 ? -0.206 5.579 -12.894 1.00 76.25 120 TRP A O 1
ATOM 959 N N . HIS A 1 121 ? 0.389 6.415 -14.886 1.00 77.69 121 HIS A N 1
ATOM 960 C CA . HIS A 1 121 ? -0.972 6.806 -15.254 1.00 77.69 121 HIS A CA 1
ATOM 961 C C . HIS A 1 121 ? -1.932 5.607 -15.291 1.00 77.69 121 HIS A C 1
ATOM 963 O O . HIS A 1 121 ? -3.032 5.689 -14.756 1.00 77.69 121 HIS A O 1
ATOM 969 N N . LYS A 1 122 ? -1.496 4.461 -15.833 1.00 71.56 122 LYS A N 1
ATOM 970 C CA . LYS A 1 122 ? -2.309 3.234 -15.851 1.00 71.56 122 LYS A CA 1
ATOM 971 C C . LYS A 1 122 ? -2.534 2.619 -14.469 1.00 71.56 122 LYS A C 1
ATOM 973 O O . LYS A 1 122 ? -3.552 1.961 -14.281 1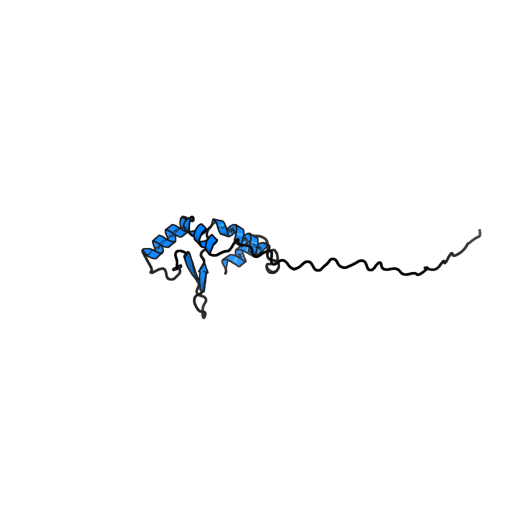.00 71.56 122 LYS A O 1
ATOM 978 N N . LEU A 1 123 ? -1.588 2.785 -13.545 1.00 74.38 123 LEU A N 1
ATOM 979 C CA . LEU A 1 123 ? -1.700 2.278 -12.176 1.00 74.38 123 LEU A CA 1
ATOM 980 C C . LEU A 1 123 ? -2.543 3.187 -11.282 1.00 74.38 123 LEU A C 1
ATOM 982 O O . LEU A 1 123 ? -3.220 2.684 -10.397 1.00 74.38 123 LEU A O 1
ATOM 986 N N . LYS A 1 124 ? -2.549 4.500 -11.530 1.00 75.69 124 LYS A N 1
ATOM 987 C CA . LYS A 1 124 ? -3.343 5.462 -10.755 1.00 75.69 124 LYS A CA 1
ATOM 988 C C . LYS A 1 124 ? -4.855 5.221 -10.865 1.00 75.69 124 LYS A C 1
ATOM 990 O O . LYS A 1 124 ? -5.569 5.432 -9.890 1.00 75.69 124 LYS A O 1
ATOM 995 N N . ASP A 1 125 ? -5.327 4.823 -12.044 1.00 65.38 125 ASP A N 1
ATOM 996 C CA . ASP A 1 125 ? -6.761 4.706 -12.345 1.00 65.38 125 ASP A CA 1
ATOM 997 C C . ASP A 1 125 ? -7.340 3.305 -12.056 1.00 65.38 125 ASP A C 1
ATOM 999 O O . ASP A 1 125 ? -8.508 3.044 -12.356 1.00 65.38 125 ASP A O 1
ATOM 1003 N N . ARG A 1 126 ? -6.528 2.393 -11.510 1.00 58.19 126 ARG A N 1
ATOM 1004 C CA . ARG A 1 126 ? -6.928 1.034 -11.117 1.00 58.19 126 ARG A CA 1
ATOM 1005 C C . ARG A 1 126 ? -7.125 0.937 -9.611 1.00 58.19 126 ARG A C 1
ATOM 1007 O O . ARG A 1 126 ? -8.072 0.220 -9.223 1.00 58.19 126 ARG A O 1
#

pLDDT: mean 73.22, std 18.87, range [38.16, 94.81]

InterPro domains:
  IPR041588 Integrase zinc-binding domain [PF17921] (94-126)

Secondary structure (DSSP, 8-state):
----------------------PPP------TT--GGG-HHHHHHHHHH-HHHHHHHHHHHH-TT-TTEEEETTEEEEEE--TTS--EEEEPPPGGGHHHHHHHHHHSGGGTT--HHHHHHHHHT-

Organism: NCBI:txid1234261